Protein AF-A0A4V0WMW7-F1 (afdb_monomer)

pLDDT: mean 82.79, 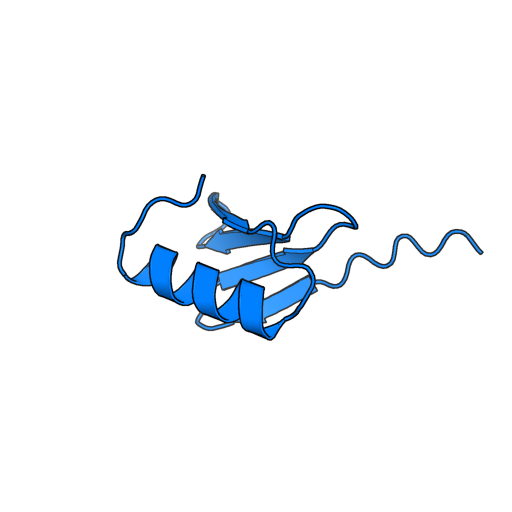std 14.05, range [36.31, 92.75]

Sequence (57 aa):
MNISTCFGFFYKGCRVECTRKEARIILDGKVVGISKGATRSAIEQDIERVIAGEELA

Structure (mmCIF, N/CA/C/O backbone):
data_AF-A0A4V0WMW7-F1
#
_entry.id   AF-A0A4V0WMW7-F1
#
loop_
_atom_site.group_PDB
_atom_site.id
_atom_site.type_symbol
_atom_site.label_atom_id
_atom_site.label_alt_id
_atom_site.label_comp_id
_atom_site.label_asym_id
_atom_site.label_entity_id
_atom_site.label_seq_id
_atom_site.pdbx_PDB_ins_code
_atom_site.Cartn_x
_atom_site.Cartn_y
_atom_site.Cartn_z
_atom_site.occupancy
_atom_site.B_iso_or_equiv
_atom_site.auth_seq_id
_atom_site.auth_comp_id
_atom_site.auth_asym_id
_atom_site.auth_atom_id
_atom_site.pdbx_PDB_model_num
ATOM 1 N N . MET A 1 1 ? 10.619 -23.826 -14.816 1.00 36.31 1 MET A N 1
ATOM 2 C CA . MET A 1 1 ? 10.051 -23.363 -13.530 1.00 36.31 1 MET A CA 1
ATOM 3 C C . MET A 1 1 ? 9.412 -22.002 -13.749 1.00 36.31 1 MET A C 1
ATOM 5 O O . MET A 1 1 ? 10.119 -21.006 -13.776 1.00 36.31 1 MET A O 1
ATOM 9 N N . ASN A 1 2 ? 8.101 -21.949 -13.995 1.00 37.25 2 ASN A N 1
ATOM 10 C CA . ASN A 1 2 ? 7.395 -20.677 -14.149 1.00 37.25 2 ASN A CA 1
ATOM 11 C C . ASN A 1 2 ? 6.919 -20.243 -12.760 1.00 37.25 2 ASN A C 1
ATOM 13 O O . ASN A 1 2 ? 5.772 -20.459 -12.381 1.00 37.25 2 ASN A O 1
ATOM 17 N N . ILE A 1 3 ? 7.858 -19.758 -11.946 1.00 46.28 3 ILE A N 1
ATOM 18 C CA . ILE A 1 3 ? 7.530 -19.212 -10.635 1.00 46.28 3 ILE A CA 1
ATOM 19 C C . ILE A 1 3 ? 6.896 -17.852 -10.928 1.00 46.28 3 ILE A C 1
ATOM 21 O O . ILE A 1 3 ? 7.574 -16.851 -11.169 1.00 46.28 3 ILE A O 1
ATOM 25 N N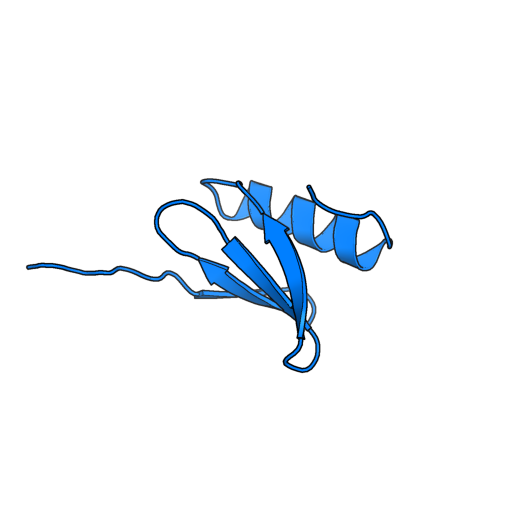 . SER A 1 4 ? 5.569 -17.836 -11.008 1.00 48.22 4 SER A N 1
ATOM 26 C CA . SER A 1 4 ? 4.781 -16.631 -10.778 1.00 48.22 4 SER A CA 1
ATOM 27 C C . SER A 1 4 ? 4.985 -16.264 -9.313 1.00 48.22 4 SER A C 1
ATOM 29 O O . SER A 1 4 ? 4.159 -16.582 -8.465 1.00 48.22 4 SER A O 1
ATOM 31 N N . THR A 1 5 ? 6.151 -15.708 -8.984 1.00 55.09 5 THR A N 1
ATOM 32 C CA . THR A 1 5 ? 6.486 -15.263 -7.633 1.00 55.09 5 THR A CA 1
ATOM 33 C C . THR A 1 5 ? 5.686 -13.997 -7.365 1.00 55.09 5 THR A C 1
ATOM 35 O O . THR A 1 5 ? 6.166 -12.876 -7.506 1.00 55.09 5 THR A O 1
ATOM 38 N N . CYS A 1 6 ? 4.405 -14.184 -7.066 1.00 59.44 6 CYS A N 1
ATOM 39 C CA . CYS A 1 6 ? 3.561 -13.160 -6.487 1.00 59.44 6 CYS A CA 1
ATOM 40 C C . CYS A 1 6 ? 4.029 -12.985 -5.041 1.00 59.44 6 CYS A C 1
ATOM 42 O O . CYS A 1 6 ? 3.646 -13.752 -4.160 1.00 59.44 6 CYS A O 1
ATOM 44 N N . PHE A 1 7 ? 4.938 -12.038 -4.806 1.00 72.31 7 PHE A N 1
ATOM 45 C CA . PHE A 1 7 ? 5.376 -11.700 -3.456 1.00 72.31 7 PHE A CA 1
ATOM 46 C C . PHE A 1 7 ? 4.293 -10.847 -2.797 1.00 72.31 7 PHE A C 1
ATOM 48 O O . PHE A 1 7 ? 4.181 -9.657 -3.058 1.00 72.31 7 PHE A O 1
ATOM 55 N N . GLY A 1 8 ? 3.447 -11.459 -1.974 1.00 82.62 8 GLY A N 1
ATOM 56 C CA . GLY A 1 8 ? 2.528 -10.721 -1.112 1.00 82.62 8 GLY A CA 1
ATOM 57 C C . GLY A 1 8 ? 3.160 -10.423 0.246 1.00 82.62 8 GLY A C 1
ATOM 58 O O . GLY A 1 8 ? 3.964 -11.214 0.737 1.00 82.62 8 GLY A O 1
ATOM 59 N N . PHE A 1 9 ? 2.793 -9.305 0.868 1.00 90.25 9 PHE A N 1
ATOM 60 C CA . PHE A 1 9 ? 3.150 -9.017 2.261 1.00 90.25 9 PHE A CA 1
ATOM 61 C C . PHE A 1 9 ? 2.043 -8.230 2.963 1.00 90.25 9 PHE A C 1
ATOM 63 O O . PHE A 1 9 ? 1.138 -7.704 2.322 1.00 90.25 9 PHE A O 1
ATOM 70 N N . PHE A 1 10 ? 2.097 -8.172 4.291 1.00 90.81 10 PHE A N 1
ATOM 71 C CA . PHE A 1 10 ? 1.190 -7.357 5.095 1.00 90.81 10 PHE A CA 1
ATOM 72 C C . PHE A 1 10 ? 1.944 -6.165 5.672 1.00 90.81 10 PHE A C 1
ATOM 74 O O . PHE A 1 10 ? 3.058 -6.319 6.175 1.00 90.81 10 PHE A O 1
ATOM 81 N N . TYR A 1 11 ? 1.330 -4.985 5.615 1.00 91.00 11 TYR A N 1
ATOM 82 C CA . TYR A 1 11 ? 1.908 -3.756 6.144 1.00 91.00 11 TYR A CA 1
ATOM 83 C C . TYR A 1 11 ? 0.815 -2.824 6.663 1.00 91.00 11 TYR A C 1
ATOM 85 O O . TYR A 1 11 ? -0.133 -2.526 5.945 1.00 91.00 11 TYR A O 1
ATOM 93 N N . LYS A 1 12 ? 0.931 -2.390 7.927 1.00 90.50 12 LYS A N 1
ATOM 94 C CA . LYS A 1 12 ? -0.012 -1.473 8.603 1.00 90.50 12 LYS A CA 1
ATOM 95 C C . LYS A 1 12 ? -1.500 -1.822 8.390 1.00 90.50 12 LYS A C 1
ATOM 97 O O . LYS A 1 12 ? -2.318 -0.956 8.111 1.00 90.50 12 LYS A O 1
ATOM 102 N N . GLY A 1 13 ? -1.848 -3.106 8.494 1.00 89.62 13 GLY A N 1
ATOM 103 C CA . GLY A 1 13 ? -3.228 -3.587 8.317 1.00 89.62 13 GLY A CA 1
ATOM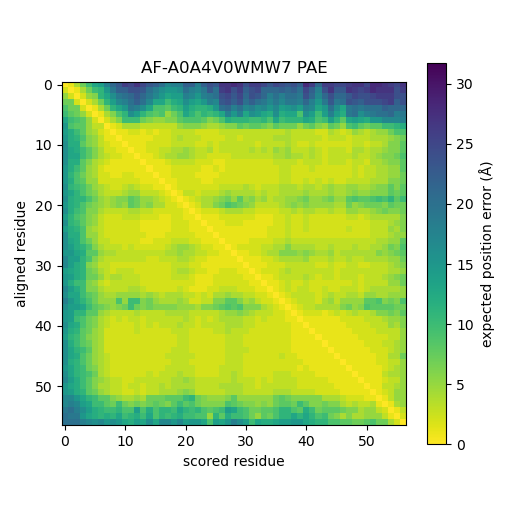 104 C C . GLY A 1 13 ? -3.680 -3.744 6.860 1.00 89.62 13 GLY A C 1
ATOM 105 O O . GLY A 1 13 ? -4.729 -4.330 6.614 1.00 89.62 13 GLY A O 1
ATOM 106 N N . CYS A 1 14 ? -2.872 -3.313 5.891 1.00 90.69 14 CYS A N 1
ATOM 107 C CA . CYS A 1 14 ? -3.110 -3.553 4.475 1.00 90.69 14 CYS A CA 1
ATOM 108 C C . CYS A 1 14 ? -2.469 -4.876 4.040 1.00 90.69 14 CYS A C 1
ATOM 110 O O . CYS A 1 14 ? -1.325 -5.188 4.394 1.00 90.69 14 CYS A O 1
ATOM 112 N N . ARG A 1 15 ? -3.190 -5.644 3.224 1.00 92.75 15 ARG A N 1
ATOM 113 C CA . ARG A 1 15 ? -2.638 -6.756 2.450 1.00 92.75 15 ARG A CA 1
ATOM 114 C C . ARG A 1 15 ? -2.113 -6.212 1.131 1.00 92.75 15 ARG A C 1
ATOM 116 O O . ARG A 1 15 ? -2.824 -5.509 0.424 1.00 92.75 15 ARG A O 1
ATOM 123 N N . VAL A 1 16 ? -0.893 -6.579 0.782 1.00 91.31 16 VAL A N 1
ATOM 124 C CA . VAL A 1 16 ? -0.251 -6.180 -0.466 1.00 91.31 16 VAL A CA 1
ATOM 125 C C . VAL A 1 16 ? -0.096 -7.403 -1.344 1.00 91.31 16 VAL A C 1
ATOM 127 O O . VAL A 1 16 ? 0.496 -8.399 -0.928 1.00 91.31 16 VAL A O 1
ATOM 130 N N . GLU A 1 17 ? -0.602 -7.328 -2.568 1.00 91.44 17 GLU A N 1
ATOM 131 C CA . GLU A 1 17 ? -0.425 -8.370 -3.575 1.00 91.44 17 GLU A CA 1
ATOM 132 C C . GLU A 1 17 ? 0.459 -7.850 -4.703 1.00 91.44 17 GLU A C 1
ATOM 134 O O . GLU A 1 17 ? 0.005 -7.066 -5.537 1.00 91.44 17 GLU A O 1
ATOM 139 N N . CYS A 1 18 ? 1.727 -8.278 -4.741 1.00 86.38 18 CYS A N 1
ATOM 140 C CA . CYS A 1 18 ? 2.641 -7.870 -5.804 1.00 86.38 18 CYS A CA 1
ATOM 141 C C . CYS A 1 18 ? 2.563 -8.821 -6.997 1.00 86.38 18 CYS A C 1
ATOM 143 O O . CYS A 1 18 ? 2.661 -10.045 -6.878 1.00 86.38 18 CYS A O 1
ATOM 145 N N . THR A 1 19 ? 2.451 -8.227 -8.173 1.00 84.06 19 THR A N 1
ATOM 146 C CA . THR A 1 19 ? 2.668 -8.860 -9.470 1.00 84.06 19 THR A CA 1
ATOM 147 C C . THR A 1 19 ? 4.015 -8.397 -10.033 1.00 84.06 19 THR A C 1
ATOM 149 O O . THR A 1 19 ? 4.705 -7.575 -9.437 1.00 84.06 19 THR A O 1
ATOM 152 N N . ARG A 1 20 ? 4.400 -8.876 -11.223 1.00 77.88 20 ARG A N 1
ATOM 153 C CA . ARG A 1 20 ? 5.618 -8.387 -11.899 1.00 77.88 20 ARG A CA 1
ATOM 154 C C . ARG A 1 20 ? 5.553 -6.911 -12.323 1.00 77.88 20 ARG A C 1
ATOM 156 O O . ARG A 1 20 ? 6.582 -6.381 -12.725 1.00 77.88 20 ARG A O 1
ATOM 163 N N . LYS A 1 21 ? 4.369 -6.288 -12.327 1.00 82.25 21 LYS A N 1
ATOM 164 C CA . LYS A 1 21 ? 4.153 -4.937 -12.875 1.00 82.25 21 LYS A CA 1
ATOM 165 C C . LYS A 1 21 ? 3.679 -3.919 -11.841 1.00 82.25 21 LYS A C 1
ATOM 167 O O . LYS A 1 21 ? 3.942 -2.736 -12.000 1.00 82.25 21 LYS A O 1
ATOM 172 N N . GLU A 1 22 ? 2.960 -4.377 -10.827 1.00 88.69 22 GLU A N 1
ATOM 173 C CA . GLU A 1 22 ? 2.275 -3.528 -9.854 1.00 88.69 22 GLU A CA 1
ATOM 174 C C . GLU A 1 22 ? 2.040 -4.291 -8.549 1.00 88.69 22 GLU A C 1
ATOM 176 O O . GLU A 1 22 ? 1.991 -5.526 -8.547 1.00 88.69 22 GLU A O 1
ATOM 181 N N . ALA A 1 23 ? 1.826 -3.554 -7.466 1.00 89.94 23 ALA A N 1
ATOM 182 C CA . ALA A 1 23 ? 1.384 -4.054 -6.180 1.00 89.94 23 ALA A CA 1
ATOM 183 C C . ALA A 1 23 ? 0.008 -3.481 -5.833 1.00 89.94 23 ALA A 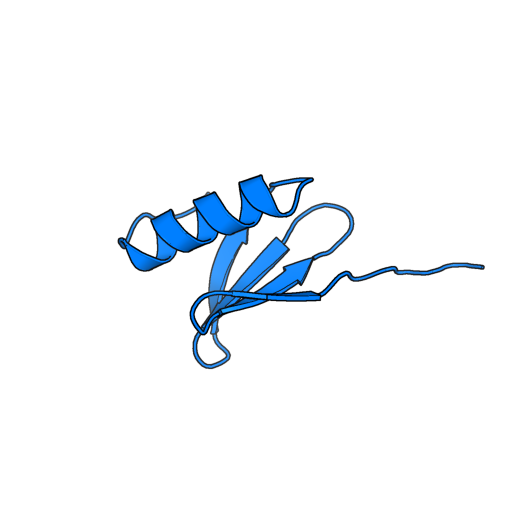C 1
ATOM 185 O O . ALA A 1 23 ? -0.186 -2.269 -5.787 1.00 89.94 23 ALA A O 1
ATOM 186 N N . ARG A 1 24 ? -0.957 -4.361 -5.574 1.00 91.38 24 ARG A N 1
ATOM 187 C CA . ARG A 1 24 ? -2.307 -3.970 -5.159 1.00 91.38 24 ARG A CA 1
ATOM 188 C C . ARG A 1 24 ? -2.356 -3.861 -3.648 1.00 91.38 24 ARG A C 1
ATOM 190 O O . ARG A 1 24 ? -2.008 -4.817 -2.957 1.00 91.38 24 ARG A O 1
ATOM 197 N N . ILE A 1 25 ? -2.802 -2.715 -3.154 1.00 91.75 25 ILE A N 1
ATOM 198 C CA . ILE A 1 25 ? -2.966 -2.430 -1.732 1.00 91.75 25 ILE A CA 1
ATOM 199 C C . ILE A 1 25 ? -4.428 -2.689 -1.383 1.00 91.75 25 ILE A C 1
ATOM 201 O O . ILE A 1 25 ? -5.330 -2.059 -1.936 1.00 91.75 25 ILE A O 1
ATOM 205 N N . ILE A 1 26 ? -4.660 -3.646 -0.493 1.00 92.06 26 ILE A N 1
ATOM 206 C CA . ILE A 1 26 ? -5.982 -4.145 -0.129 1.00 92.06 26 ILE A CA 1
ATOM 207 C C . ILE A 1 26 ? -6.216 -3.881 1.357 1.00 92.06 26 ILE A C 1
ATOM 209 O O . ILE A 1 26 ? -5.484 -4.394 2.203 1.00 92.06 26 ILE A O 1
ATOM 213 N N . LEU A 1 27 ? -7.266 -3.129 1.671 1.00 90.69 27 LEU A N 1
ATOM 214 C CA . LEU A 1 27 ? -7.723 -2.849 3.031 1.00 90.69 27 LEU A CA 1
ATOM 215 C C . LEU A 1 27 ? -9.168 -3.341 3.166 1.00 90.69 27 LEU A C 1
ATOM 217 O O . LEU A 1 27 ? -9.993 -3.069 2.295 1.00 90.69 27 LEU A O 1
ATOM 221 N N . ASP A 1 28 ? -9.457 -4.136 4.201 1.00 89.69 28 ASP A N 1
ATOM 222 C CA . ASP A 1 28 ? -10.786 -4.735 4.434 1.00 89.69 28 ASP A CA 1
ATOM 223 C C . ASP A 1 28 ? -11.380 -5.448 3.198 1.00 89.69 28 ASP A C 1
ATOM 225 O O . ASP A 1 28 ? -12.575 -5.390 2.908 1.00 89.69 28 ASP A O 1
ATOM 229 N N . GLY A 1 29 ? -10.518 -6.110 2.417 1.00 88.81 29 GLY A N 1
ATOM 230 C CA . GLY A 1 29 ? -10.906 -6.836 1.203 1.00 88.81 29 GLY A CA 1
ATOM 231 C C . GLY A 1 29 ? -11.183 -5.958 -0.025 1.00 88.81 29 GLY A C 1
ATOM 232 O O . GLY A 1 29 ? -11.532 -6.493 -1.076 1.00 88.81 29 GLY A O 1
ATOM 233 N N . LYS A 1 30 ? -11.000 -4.635 0.066 1.00 90.00 30 LYS A N 1
ATOM 234 C CA . LYS A 1 30 ? -11.143 -3.694 -1.054 1.00 90.00 30 LYS A CA 1
ATOM 235 C C . LYS A 1 30 ? -9.782 -3.194 -1.518 1.00 90.00 30 LYS A C 1
ATOM 237 O O . LYS A 1 30 ? -8.922 -2.888 -0.698 1.00 90.00 30 LYS A O 1
ATOM 242 N N . VAL A 1 31 ? -9.593 -3.082 -2.832 1.00 91.06 31 VAL A N 1
ATOM 243 C CA . VAL A 1 31 ? -8.405 -2.425 -3.394 1.00 91.06 31 VAL A CA 1
ATOM 244 C C . VAL A 1 31 ? -8.539 -0.927 -3.145 1.00 91.06 31 VAL A C 1
ATOM 246 O O . VAL A 1 31 ? -9.458 -0.299 -3.661 1.00 91.06 31 VAL A O 1
ATOM 249 N N . VAL A 1 32 ? -7.636 -0.385 -2.335 1.00 90.38 32 VAL A N 1
ATOM 250 C CA . VAL A 1 32 ? -7.593 1.038 -1.966 1.00 90.38 32 VAL A CA 1
ATOM 251 C C . VAL A 1 32 ? -6.488 1.796 -2.698 1.00 90.38 32 VAL A C 1
ATOM 253 O O . VAL A 1 32 ? -6.472 3.019 -2.684 1.00 90.38 32 VAL A O 1
ATOM 256 N N . GLY A 1 33 ? -5.581 1.083 -3.369 1.00 89.62 33 GLY A N 1
ATOM 257 C CA . GLY A 1 33 ? -4.536 1.692 -4.179 1.00 89.62 33 GLY A CA 1
ATOM 258 C C . GLY A 1 33 ? -3.771 0.674 -5.015 1.00 89.62 33 GLY A C 1
ATOM 259 O O . GLY A 1 33 ? -3.754 -0.524 -4.714 1.00 89.62 33 GLY A O 1
ATOM 260 N N . ILE A 1 34 ? -3.130 1.162 -6.073 1.00 91.75 34 ILE A N 1
ATOM 261 C CA . ILE A 1 34 ? -2.226 0.383 -6.918 1.00 91.75 34 ILE A CA 1
ATOM 262 C C . ILE A 1 34 ? -0.881 1.102 -6.923 1.00 91.75 34 ILE A C 1
ATOM 264 O O . ILE A 1 34 ? -0.770 2.231 -7.388 1.00 91.75 34 ILE A O 1
ATOM 268 N N . SER A 1 35 ? 0.144 0.440 -6.399 1.00 88.94 35 SER A N 1
ATOM 269 C CA . SER A 1 35 ? 1.523 0.915 -6.434 1.00 88.94 35 SER A CA 1
ATOM 270 C C . SER A 1 35 ? 2.234 0.346 -7.660 1.00 88.94 35 SER A C 1
ATOM 272 O O . SER A 1 35 ? 2.146 -0.846 -7.955 1.00 88.94 35 SER A O 1
ATOM 274 N N . LYS A 1 36 ? 2.988 1.189 -8.367 1.00 88.38 36 LYS A N 1
ATOM 275 C CA . LYS A 1 36 ? 3.916 0.767 -9.436 1.00 88.38 36 LYS A CA 1
ATOM 276 C C . LYS A 1 36 ? 5.339 0.554 -8.899 1.00 88.38 36 LYS A C 1
ATOM 278 O O . LYS A 1 36 ? 6.281 0.396 -9.673 1.00 88.38 36 LYS A O 1
ATOM 283 N N . GLY A 1 37 ? 5.506 0.568 -7.574 1.00 81.50 37 GLY A N 1
ATOM 284 C CA . GLY A 1 37 ? 6.780 0.365 -6.904 1.00 81.50 37 GLY A CA 1
ATOM 285 C C . GLY A 1 37 ? 7.362 -1.015 -7.204 1.00 81.50 37 GLY A C 1
ATOM 286 O O . GLY A 1 37 ? 6.720 -2.041 -6.997 1.00 81.50 37 GLY A O 1
ATOM 287 N N . ALA A 1 38 ? 8.609 -1.042 -7.673 1.00 75.38 38 ALA A N 1
ATOM 288 C CA . ALA A 1 38 ? 9.340 -2.286 -7.927 1.00 75.38 38 ALA A CA 1
ATOM 289 C C . ALA A 1 38 ? 9.993 -2.868 -6.659 1.00 75.38 38 ALA A C 1
ATOM 291 O O . ALA A 1 38 ? 10.451 -4.010 -6.660 1.00 75.38 38 ALA A O 1
ATOM 292 N N . THR A 1 39 ? 10.069 -2.082 -5.581 1.00 85.75 39 THR A N 1
ATOM 293 C CA . THR A 1 39 ? 10.697 -2.466 -4.314 1.00 85.75 39 THR A CA 1
ATOM 294 C C . THR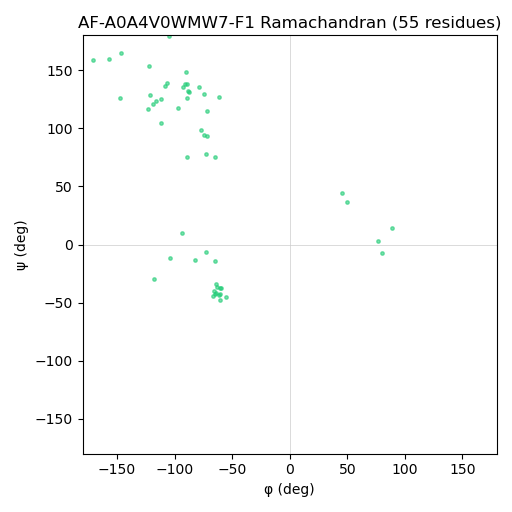 A 1 39 ? 9.706 -2.356 -3.168 1.00 85.75 39 THR A C 1
ATOM 296 O O . THR A 1 39 ? 8.787 -1.538 -3.191 1.00 85.75 39 THR A O 1
ATOM 299 N N . ARG A 1 40 ? 9.930 -3.157 -2.122 1.00 86.62 40 ARG A N 1
ATOM 300 C CA . ARG A 1 40 ? 9.095 -3.143 -0.919 1.00 86.62 40 ARG A CA 1
ATOM 301 C C . ARG A 1 40 ? 8.995 -1.748 -0.300 1.00 86.62 40 ARG A C 1
ATOM 303 O O . ARG A 1 40 ? 7.895 -1.321 0.008 1.00 86.62 40 ARG A O 1
ATOM 310 N N . SER A 1 41 ? 10.110 -1.032 -0.167 1.00 90.00 41 SER A N 1
ATOM 311 C CA . SER A 1 41 ? 10.121 0.309 0.432 1.00 90.00 41 SER A CA 1
ATOM 312 C C . SER A 1 41 ? 9.307 1.326 -0.369 1.00 90.00 41 SER A C 1
ATOM 314 O O . SER A 1 41 ? 8.633 2.154 0.231 1.00 90.00 41 SER A O 1
ATOM 316 N N . ALA A 1 42 ? 9.318 1.245 -1.706 1.00 89.75 42 ALA A N 1
ATOM 317 C CA . ALA A 1 42 ? 8.477 2.104 -2.542 1.00 89.75 42 ALA A CA 1
ATOM 318 C C . ALA A 1 42 ? 6.986 1.807 -2.318 1.00 89.75 42 ALA A C 1
ATOM 320 O O . ALA A 1 42 ? 6.187 2.721 -2.153 1.00 89.75 42 ALA A O 1
ATOM 321 N N . ILE A 1 43 ? 6.629 0.523 -2.231 1.00 89.62 43 ILE A N 1
ATOM 322 C CA . ILE A 1 43 ? 5.251 0.107 -1.959 1.00 89.62 43 ILE A CA 1
ATOM 323 C C . ILE A 1 43 ? 4.818 0.525 -0.545 1.00 89.62 43 ILE A C 1
ATOM 325 O O . ILE A 1 43 ? 3.695 0.973 -0.361 1.00 89.62 43 ILE A O 1
ATOM 329 N N . GLU A 1 44 ? 5.694 0.412 0.457 1.00 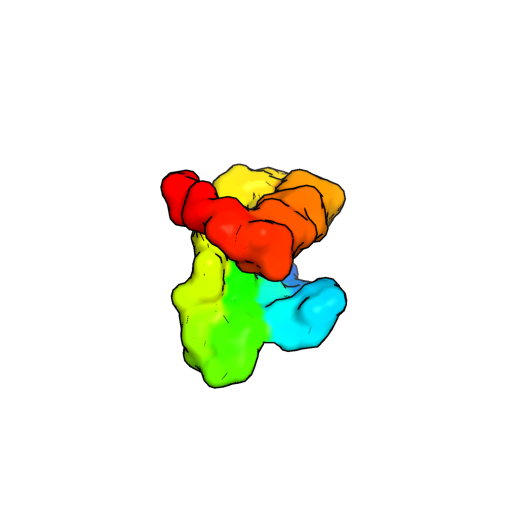92.19 44 GLU A N 1
ATOM 330 C CA . GLU A 1 44 ? 5.410 0.867 1.824 1.00 92.19 44 GLU A CA 1
ATOM 331 C C . GLU A 1 44 ? 5.134 2.373 1.872 1.00 92.19 44 GLU A C 1
ATOM 333 O O . GLU A 1 44 ? 4.156 2.772 2.499 1.00 92.19 44 GLU A O 1
ATOM 338 N N . GLN A 1 45 ? 5.914 3.191 1.154 1.00 91.62 45 GLN A N 1
ATOM 339 C CA . GLN A 1 45 ? 5.639 4.625 1.028 1.00 91.62 45 GLN A CA 1
ATOM 340 C C . GLN A 1 45 ? 4.276 4.883 0.384 1.00 91.62 45 GLN A C 1
ATOM 342 O O . GLN A 1 45 ? 3.488 5.645 0.932 1.00 91.62 45 GLN A O 1
ATOM 347 N N . ASP A 1 46 ? 3.959 4.213 -0.723 1.00 90.88 46 ASP A N 1
ATOM 348 C CA . ASP A 1 46 ? 2.658 4.353 -1.383 1.00 90.88 46 ASP A CA 1
ATOM 349 C C . ASP A 1 46 ? 1.493 3.966 -0.454 1.00 90.88 46 ASP A C 1
ATOM 351 O O . ASP A 1 46 ? 0.458 4.632 -0.443 1.00 90.88 46 ASP A O 1
ATOM 355 N N . ILE A 1 47 ? 1.665 2.941 0.388 1.00 89.94 47 ILE A N 1
ATOM 356 C CA . ILE A 1 47 ? 0.672 2.571 1.406 1.00 89.94 47 ILE A CA 1
ATOM 357 C C . ILE A 1 47 ? 0.504 3.682 2.442 1.00 89.94 47 ILE A C 1
ATOM 359 O O . ILE A 1 47 ? -0.626 3.982 2.820 1.00 89.94 47 ILE A O 1
ATOM 363 N N . GLU A 1 48 ? 1.587 4.313 2.901 1.00 92.06 48 GLU A N 1
ATOM 364 C CA . GLU A 1 48 ? 1.482 5.443 3.833 1.00 92.06 48 GLU A CA 1
ATOM 365 C C .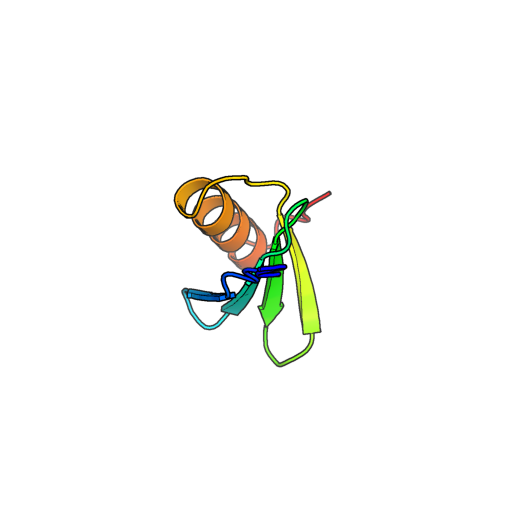 GLU A 1 48 ? 0.701 6.614 3.230 1.00 92.06 48 GLU A C 1
ATOM 367 O O . GLU A 1 48 ? -0.104 7.225 3.932 1.00 92.06 48 GLU A O 1
ATOM 372 N N . ARG A 1 49 ? 0.868 6.872 1.929 1.00 90.19 49 ARG A N 1
ATOM 373 C CA . ARG A 1 49 ? 0.121 7.909 1.199 1.00 90.19 49 ARG A CA 1
ATOM 374 C C . ARG A 1 49 ? -1.366 7.577 1.106 1.00 90.19 49 ARG A C 1
ATOM 376 O O . ARG A 1 49 ? -2.199 8.423 1.416 1.00 90.19 49 ARG A O 1
ATOM 383 N N . VAL A 1 50 ? -1.705 6.324 0.795 1.00 87.81 50 VAL A N 1
ATOM 384 C CA . VAL A 1 50 ? -3.102 5.848 0.788 1.00 87.81 50 VAL A CA 1
ATOM 385 C C . VAL A 1 50 ? -3.735 5.949 2.173 1.00 87.81 50 VAL A C 1
ATOM 387 O O . VAL A 1 50 ? -4.866 6.410 2.300 1.00 87.81 50 VAL A O 1
ATOM 390 N N . ILE A 1 51 ? -3.011 5.562 3.229 1.00 86.50 51 ILE A N 1
ATOM 391 C CA . ILE A 1 51 ? -3.492 5.681 4.615 1.00 86.50 51 ILE A CA 1
ATOM 392 C C . ILE A 1 51 ? -3.686 7.155 5.006 1.00 86.50 51 ILE A C 1
ATOM 394 O O . ILE A 1 51 ? -4.614 7.469 5.750 1.00 86.50 51 ILE A O 1
ATOM 398 N N . ALA A 1 52 ? -2.853 8.062 4.490 1.00 89.56 52 ALA A N 1
ATOM 399 C CA . ALA A 1 52 ? -3.011 9.505 4.662 1.00 89.56 52 ALA A CA 1
ATOM 400 C C . ALA A 1 52 ? -4.169 10.105 3.834 1.00 89.56 52 ALA A C 1
ATOM 402 O O . ALA A 1 52 ? -4.490 11.280 4.009 1.00 89.56 52 ALA A O 1
ATOM 403 N N . GLY A 1 53 ? -4.816 9.311 2.972 1.00 84.50 53 GLY A N 1
ATOM 404 C CA . GLY A 1 53 ? -5.937 9.728 2.131 1.00 84.50 53 GLY A CA 1
ATOM 405 C C . GLY A 1 53 ? -5.536 10.300 0.769 1.00 84.50 53 GLY A C 1
ATOM 406 O O . GLY A 1 53 ? -6.370 10.927 0.119 1.00 84.50 53 GLY A O 1
ATOM 407 N N . GLU A 1 54 ? -4.290 10.113 0.325 1.00 84.06 54 GLU A N 1
ATOM 408 C CA . GLU A 1 54 ? -3.871 10.466 -1.036 1.00 84.06 54 GLU A CA 1
ATOM 409 C C . GLU A 1 54 ? -4.321 9.385 -2.042 1.00 84.06 54 GLU A C 1
ATOM 411 O O . GLU A 1 54 ? -4.149 8.186 -1.805 1.00 84.06 54 GLU A O 1
ATOM 416 N N . GLU A 1 55 ? -4.862 9.794 -3.195 1.00 72.38 55 GLU A N 1
ATOM 417 C CA . GLU A 1 55 ? -5.149 8.880 -4.310 1.00 72.38 55 GLU A CA 1
ATOM 418 C C . GLU A 1 55 ? -3.856 8.478 -5.040 1.00 72.38 55 GLU A C 1
ATOM 420 O O . GLU A 1 55 ? -3.064 9.328 -5.452 1.00 72.38 55 GLU A O 1
ATOM 425 N N . LEU A 1 56 ? -3.657 7.171 -5.242 1.00 70.56 56 LEU A N 1
ATOM 426 C CA . LEU A 1 56 ? -2.604 6.637 -6.113 1.00 70.56 56 LEU A CA 1
ATOM 427 C C . LEU A 1 56 ? -3.129 6.457 -7.548 1.00 70.56 56 LEU A C 1
ATOM 429 O O . LEU A 1 56 ? -4.235 5.949 -7.736 1.00 70.56 56 LEU A O 1
ATOM 433 N N . ALA A 1 57 ? -2.313 6.825 -8.544 1.00 58.56 57 ALA A N 1
ATOM 434 C CA . ALA A 1 57 ? -2.639 6.813 -9.981 1.00 58.56 57 ALA A CA 1
ATOM 435 C C . ALA A 1 57 ? -1.930 5.711 -10.801 1.00 58.56 57 ALA A C 1
ATOM 437 O O . ALA A 1 57 ? -0.759 5.353 -10.525 1.00 58.56 57 ALA A O 1
#

Mean predicted aligned error: 5.72 Å

Solvent-accessible surface area (backbone atoms only — not comparable to full-atom values): 3448 Å² total; per-residue (Å²): 134,88,77,80,73,58,59,59,52,77,55,97,83,26,44,34,47,26,53,99,74,35,25,40,34,26,45,96,90,39,80,72,38,50,32,71,43,94,44,71,7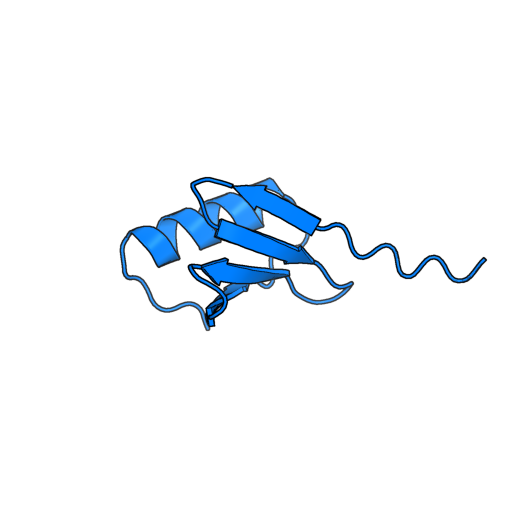0,50,38,53,51,48,50,53,39,40,74,72,68,48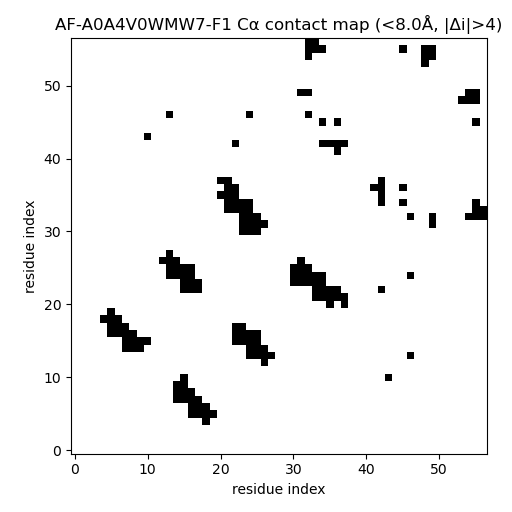,87,61,124

Foldseek 3Di:
DPPQVQDWDDDPQWTWTDGCQWIFTAHPNDGQAIGRDPDPVSVNVVVVCSVVVHYYD

Organism: NCBI:txid1932662

Secondary structure (DSSP, 8-state):
-------EEEETTEEEEE-SS-EEEEETTEEEEEE--SSHHHHHHHHHHHHTTPPP-

Nearest PDB structures (foldseek):
  1e2t-assembly1_A  TM=5.509E-01  e=5.553E-01  Salmonella enterica subsp. enterica serovar Typhimurium
  4nv8-assembly3_A  TM=4.847E-01  e=1.659E+00  Mesorhizobium japonicum MAFF 303099
  4nv7-assembly3_B  TM=4.892E-01  e=1.886E+00  Mesorhizobium japonicum MAFF 303099
  4nv7-assembly3_A  TM=4.875E-01  e=2.288E+00  Mesorhizobium japonicum MAFF 303099

Radius of gyration: 10.95 Å; Cα contacts (8 Å, |Δi|>4): 87; chains: 1; bounding box: 22×34×23 Å